Protein AF-A0A7Y2NSW2-F1 (afdb_monomer_lite)

Structure (mmCIF, N/CA/C/O backbone):
data_AF-A0A7Y2NSW2-F1
#
_entry.id   AF-A0A7Y2NSW2-F1
#
loop_
_atom_site.group_PDB
_atom_site.id
_atom_site.type_symbol
_atom_site.label_atom_id
_atom_site.label_alt_id
_atom_site.label_comp_id
_atom_site.label_asym_id
_atom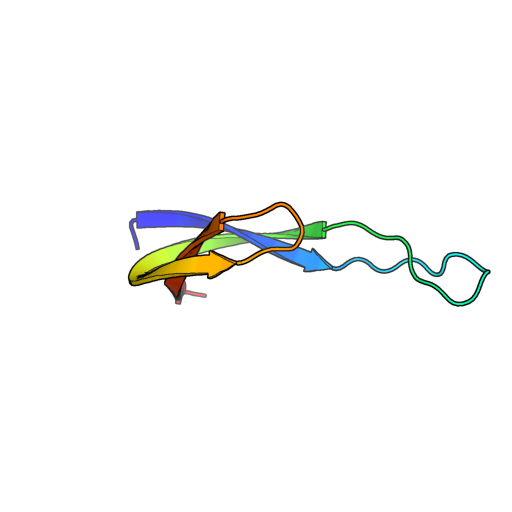_site.label_entity_id
_atom_site.label_seq_id
_atom_site.pdbx_PDB_ins_code
_atom_site.Cartn_x
_atom_site.Cartn_y
_atom_site.Cartn_z
_atom_site.occupancy
_atom_site.B_iso_or_equiv
_atom_site.auth_seq_id
_atom_site.auth_comp_id
_atom_site.auth_asym_id
_atom_site.auth_atom_id
_atom_site.pdbx_PDB_model_num
ATOM 1 N N . MET A 1 1 ? -10.322 -0.790 11.308 1.00 84.81 1 MET A N 1
ATOM 2 C CA . MET A 1 1 ? -9.685 -0.718 9.972 1.00 84.81 1 MET A CA 1
ATOM 3 C C . MET A 1 1 ? -10.326 0.407 9.192 1.00 84.81 1 MET A C 1
ATOM 5 O O . MET A 1 1 ? -11.524 0.348 8.962 1.00 84.81 1 MET A O 1
ATOM 9 N N . THR A 1 2 ? -9.567 1.451 8.873 1.00 90.12 2 THR A N 1
ATOM 10 C CA . THR A 1 2 ? -10.103 2.704 8.305 1.00 90.12 2 THR A CA 1
ATOM 11 C C . THR A 1 2 ? -9.473 3.072 6.970 1.00 90.12 2 THR A C 1
ATOM 13 O O . THR A 1 2 ? -9.923 4.013 6.325 1.00 90.12 2 THR A O 1
ATOM 16 N N . ARG A 1 3 ? -8.433 2.351 6.537 1.00 93.25 3 ARG A N 1
ATOM 17 C CA . ARG A 1 3 ? -7.699 2.654 5.308 1.00 93.25 3 ARG A CA 1
ATOM 18 C C . ARG A 1 3 ? -7.877 1.536 4.294 1.00 93.25 3 ARG A C 1
ATOM 20 O O . ARG A 1 3 ? -7.730 0.364 4.638 1.00 93.25 3 ARG A O 1
ATOM 27 N N . LYS A 1 4 ? -8.166 1.921 3.054 1.00 95.25 4 LYS A N 1
ATOM 28 C CA . LYS A 1 4 ? -8.189 1.041 1.887 1.00 95.25 4 LYS A CA 1
ATOM 29 C C . LYS A 1 4 ? -6.776 1.007 1.295 1.00 95.25 4 LYS A C 1
ATOM 31 O O . LYS A 1 4 ? -6.245 2.058 0.948 1.00 95.25 4 LYS A O 1
ATOM 36 N N . LEU A 1 5 ? -6.157 -0.168 1.250 1.00 96.12 5 LEU A N 1
ATOM 37 C CA . LEU A 1 5 ? -4.764 -0.379 0.846 1.00 96.12 5 LEU A CA 1
ATOM 38 C C . LEU A 1 5 ? -4.711 -1.325 -0.352 1.00 96.12 5 LEU A C 1
ATOM 40 O O . LEU A 1 5 ? -5.357 -2.370 -0.327 1.00 96.12 5 LEU A O 1
ATOM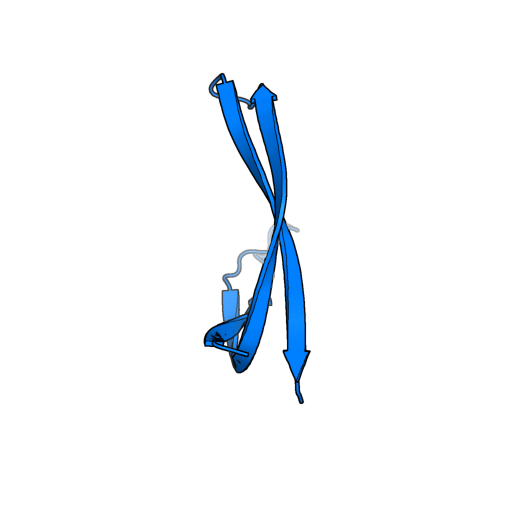 44 N N . VAL A 1 6 ? -3.931 -0.982 -1.373 1.00 96.69 6 VAL A N 1
ATOM 45 C CA . VAL A 1 6 ? -3.665 -1.876 -2.506 1.00 96.69 6 VAL A CA 1
ATOM 46 C C . VAL A 1 6 ? -2.435 -2.711 -2.172 1.00 96.69 6 VAL A C 1
ATOM 48 O O . VAL A 1 6 ? -1.400 -2.162 -1.801 1.00 96.69 6 VAL A O 1
ATOM 51 N N . LEU A 1 7 ? -2.569 -4.033 -2.253 1.00 96.06 7 LEU A N 1
ATOM 52 C CA . LEU A 1 7 ? -1.436 -4.944 -2.175 1.00 96.06 7 LEU A CA 1
ATOM 53 C C . LEU A 1 7 ? -0.888 -5.132 -3.585 1.00 96.06 7 LEU A C 1
ATOM 55 O O . LEU A 1 7 ? -1.646 -5.480 -4.486 1.00 96.06 7 LEU A O 1
ATOM 59 N N . GLU A 1 8 ? 0.410 -4.924 -3.762 1.00 97.38 8 GLU A N 1
ATOM 60 C CA . GLU A 1 8 ? 1.103 -5.123 -5.032 1.00 97.38 8 GLU A CA 1
ATOM 61 C C . GLU A 1 8 ? 2.189 -6.188 -4.868 1.00 97.38 8 GLU A C 1
ATOM 63 O O . GLU A 1 8 ? 2.813 -6.298 -3.809 1.00 97.38 8 GLU A O 1
ATOM 68 N N . ALA A 1 9 ? 2.424 -6.965 -5.920 1.00 94.94 9 ALA A N 1
ATOM 69 C CA . ALA A 1 9 ? 3.568 -7.858 -6.021 1.00 94.94 9 ALA A CA 1
ATOM 70 C C . ALA A 1 9 ? 4.597 -7.282 -6.982 1.00 94.94 9 ALA A C 1
ATOM 72 O O . ALA A 1 9 ? 4.257 -6.588 -7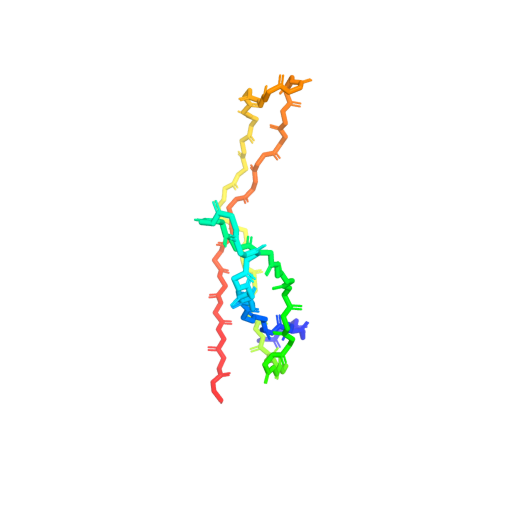.944 1.00 94.94 9 ALA A O 1
ATOM 73 N N . ARG A 1 10 ? 5.867 -7.597 -6.721 1.00 93.69 10 ARG A N 1
ATOM 74 C CA . ARG A 1 10 ? 6.934 -7.296 -7.663 1.00 93.69 10 ARG A CA 1
ATOM 75 C C . ARG A 1 10 ? 6.799 -8.242 -8.848 1.00 93.69 10 ARG A C 1
ATOM 77 O O . ARG A 1 10 ? 6.915 -9.452 -8.675 1.00 93.69 10 ARG A O 1
ATOM 84 N N . ASP A 1 11 ? 6.579 -7.676 -10.023 1.00 92.31 11 ASP A N 1
ATOM 85 C CA . ASP A 1 11 ? 6.731 -8.392 -11.278 1.00 92.31 11 ASP A CA 1
ATOM 86 C C . ASP A 1 11 ? 8.197 -8.287 -11.709 1.00 92.31 11 ASP A C 1
ATOM 88 O O . ASP A 1 11 ? 8.821 -7.228 -11.574 1.00 92.31 11 ASP A O 1
ATOM 92 N N . ALA A 1 12 ? 8.778 -9.402 -12.138 1.00 88.81 12 ALA A N 1
ATOM 93 C CA . ALA A 1 12 ? 10.175 -9.479 -12.540 1.00 88.81 12 ALA A CA 1
ATOM 94 C C . ALA A 1 12 ? 10.259 -10.172 -13.899 1.00 8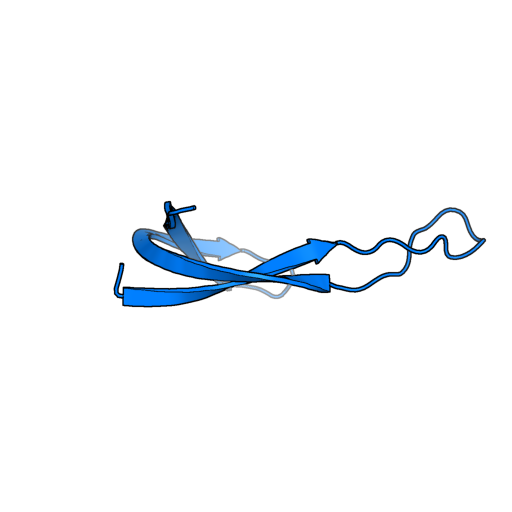8.81 12 ALA A C 1
ATOM 96 O O . 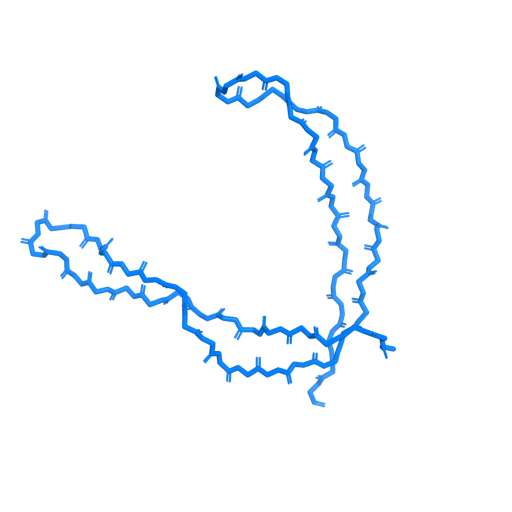ALA A 1 12 ? 10.097 -11.385 -14.011 1.00 88.81 12 ALA A O 1
ATOM 97 N N . VAL A 1 13 ? 10.539 -9.379 -14.926 1.00 88.62 13 VAL A N 1
ATOM 98 C CA . VAL A 1 13 ? 10.772 -9.809 -16.300 1.00 88.62 13 VAL A CA 1
ATOM 99 C C . VAL A 1 13 ? 12.283 -9.860 -16.535 1.00 88.62 13 VAL A C 1
ATOM 101 O O . VAL A 1 13 ? 12.967 -8.846 -16.363 1.00 88.62 13 VAL A O 1
ATOM 104 N N . PRO A 1 14 ? 12.845 -11.017 -16.917 1.00 88.12 14 PRO A N 1
ATOM 105 C CA . PRO A 1 14 ? 14.255 -11.107 -17.276 1.00 88.12 14 PRO A CA 1
ATOM 106 C C . PRO A 1 14 ? 14.590 -10.110 -18.390 1.00 88.12 14 PRO A C 1
ATOM 108 O O . PRO A 1 14 ? 13.898 -10.060 -19.404 1.00 88.12 14 PRO A O 1
ATOM 111 N N . ASP A 1 15 ? 15.651 -9.325 -18.218 1.00 86.38 15 ASP A N 1
ATOM 112 C CA . ASP A 1 15 ? 16.056 -8.308 -19.203 1.00 86.38 15 ASP A CA 1
ATOM 113 C C . ASP A 1 15 ? 16.978 -8.852 -20.311 1.00 86.38 15 ASP A C 1
ATOM 115 O O . ASP A 1 15 ? 17.390 -8.116 -21.204 1.00 86.38 15 ASP A O 1
ATOM 119 N N . GLY A 1 16 ? 17.313 -10.146 -20.261 1.00 85.19 16 GLY A N 1
ATOM 120 C CA . GLY A 1 16 ? 18.216 -10.804 -21.209 1.00 85.19 16 GLY A CA 1
ATOM 121 C C . GLY A 1 16 ? 19.709 -10.531 -20.977 1.00 85.19 16 GLY A C 1
ATOM 122 O O . GLY A 1 16 ? 20.534 -11.162 -21.633 1.00 85.19 16 GLY A O 1
ATOM 123 N N . ALA A 1 17 ? 20.073 -9.665 -20.025 1.00 89.19 17 ALA A N 1
ATOM 124 C CA . ALA A 1 17 ? 21.452 -9.324 -19.659 1.00 89.19 17 ALA A CA 1
ATOM 125 C C . ALA A 1 17 ? 21.862 -9.857 -18.270 1.00 89.19 17 ALA A C 1
ATOM 127 O O . ALA A 1 17 ? 22.944 -9.548 -17.771 1.00 89.19 17 ALA A O 1
ATOM 128 N N . GLY A 1 18 ? 21.004 -10.670 -17.645 1.00 84.12 18 GLY A N 1
ATOM 129 C CA . GLY A 1 18 ? 21.210 -11.221 -16.302 1.00 84.12 18 GLY A CA 1
ATOM 130 C C . GLY A 1 18 ? 20.585 -10.383 -15.183 1.00 84.12 18 GLY A C 1
ATOM 131 O O . GLY A 1 18 ? 20.715 -10.745 -14.014 1.00 84.12 18 GLY A O 1
ATOM 132 N N . GLY A 1 19 ? 19.891 -9.295 -15.522 1.00 86.06 19 GLY A N 1
ATOM 133 C CA . GLY A 1 19 ? 19.063 -8.532 -14.601 1.00 86.06 19 GLY A CA 1
ATOM 134 C C . GLY A 1 19 ? 17.576 -8.868 -14.731 1.00 86.06 19 GLY A C 1
ATOM 135 O O . GLY A 1 19 ? 17.141 -9.735 -15.497 1.00 86.06 19 GLY A O 1
ATOM 136 N N . SER A 1 20 ? 16.773 -8.168 -13.930 1.00 85.44 20 SER A N 1
ATOM 137 C CA . SER A 1 20 ? 15.318 -8.188 -14.052 1.00 85.44 20 SER A CA 1
ATOM 138 C C . SER A 1 20 ? 14.804 -6.760 -14.143 1.00 85.44 20 SER A C 1
ATOM 140 O O . SER A 1 20 ? 15.140 -5.897 -13.329 1.00 85.44 20 SER A O 1
ATOM 142 N N . SER A 1 21 ? 13.983 -6.528 -15.154 1.00 83.00 21 SER A N 1
ATOM 143 C CA . SER A 1 21 ? 13.182 -5.325 -15.313 1.00 83.00 21 SER A CA 1
ATOM 144 C C . SER A 1 21 ? 11.749 -5.674 -14.941 1.00 83.00 21 SER A C 1
ATOM 146 O O . SER A 1 21 ? 11.296 -6.782 -15.183 1.00 83.00 21 SER A O 1
ATOM 148 N N . GLY A 1 22 ? 11.023 -4.787 -14.282 1.00 86.06 22 GLY A N 1
ATOM 149 C CA . GLY A 1 22 ? 9.666 -5.125 -13.874 1.00 86.06 22 GLY A CA 1
ATOM 150 C C . GLY A 1 22 ? 9.122 -4.180 -12.826 1.00 86.06 22 GLY A C 1
ATOM 151 O O . GLY A 1 22 ? 9.870 -3.570 -12.050 1.00 86.06 22 GLY A O 1
ATOM 152 N N . GLY A 1 23 ? 7.808 -4.011 -12.881 1.00 91.25 23 GLY A N 1
ATOM 153 C CA . GLY A 1 23 ? 7.073 -3.057 -12.070 1.00 91.25 23 GLY A CA 1
ATOM 154 C C . GLY A 1 23 ? 6.442 -3.687 -10.837 1.00 91.25 23 GLY A C 1
ATOM 155 O O . GLY A 1 23 ? 6.770 -4.795 -10.413 1.00 91.25 23 GLY A O 1
ATOM 156 N N . TRP A 1 24 ? 5.507 -2.944 -10.265 1.00 95.12 24 TRP A N 1
ATOM 157 C CA . TRP A 1 24 ? 4.609 -3.432 -9.231 1.00 95.12 24 TRP A CA 1
ATOM 158 C C . TRP A 1 24 ? 3.241 -3.658 -9.862 1.00 95.12 24 TRP A C 1
ATOM 160 O O . TRP A 1 24 ? 2.731 -2.783 -10.562 1.00 95.12 24 TRP A O 1
ATOM 170 N N . VAL A 1 25 ? 2.682 -4.848 -9.659 1.00 95.56 25 VAL A N 1
ATOM 171 C CA . VAL A 1 25 ? 1.376 -5.236 -10.198 1.00 95.56 25 VAL A CA 1
ATOM 172 C C . VAL A 1 25 ? 0.398 -5.399 -9.035 1.00 95.56 25 VAL A C 1
ATOM 174 O O . VAL A 1 25 ? 0.723 -6.097 -8.069 1.00 95.56 25 VAL A O 1
ATOM 177 N N . PRO A 1 26 ? -0.798 -4.786 -9.092 1.00 96.12 26 PRO A N 1
ATOM 178 C CA . PRO A 1 26 ? -1.788 -4.905 -8.031 1.00 96.12 26 PRO A CA 1
ATOM 179 C C . PRO A 1 26 ? -2.347 -6.328 -7.947 1.00 96.12 26 PRO A C 1
ATOM 181 O O . PRO A 1 26 ? -2.821 -6.888 -8.930 1.00 96.12 26 PRO A O 1
ATOM 184 N N . LEU A 1 27 ? -2.334 -6.889 -6.741 1.00 95.12 27 LEU A N 1
ATOM 185 C CA . LEU A 1 27 ? -2.938 -8.178 -6.404 1.00 95.12 27 LEU A CA 1
ATOM 186 C C . LEU A 1 27 ? -4.370 -8.039 -5.888 1.00 95.12 27 LEU A C 1
ATOM 188 O O . LEU A 1 27 ? -5.182 -8.947 -6.038 1.00 95.12 27 LEU A O 1
ATOM 192 N N . GLY A 1 28 ? -4.686 -6.918 -5.243 1.00 95.50 28 GLY A N 1
ATOM 193 C CA . GLY A 1 28 ? -5.996 -6.723 -4.645 1.00 95.50 28 GLY A CA 1
ATOM 194 C C . GLY A 1 28 ? -6.040 -5.551 -3.685 1.00 95.50 28 GLY A C 1
ATOM 195 O O . GLY A 1 28 ? -5.051 -4.858 -3.453 1.00 95.50 28 GLY A O 1
ATOM 196 N N . THR A 1 29 ? -7.225 -5.312 -3.131 1.00 96.19 29 THR A N 1
ATOM 197 C CA . THR A 1 29 ? -7.442 -4.234 -2.170 1.00 96.19 29 THR A CA 1
ATOM 198 C C . THR A 1 29 ? -7.920 -4.776 -0.834 1.00 96.19 29 THR A C 1
ATOM 200 O O . THR A 1 29 ? -8.923 -5.481 -0.768 1.00 96.19 29 THR A O 1
ATOM 203 N N . HIS A 1 30 ? -7.247 -4.365 0.237 1.00 94.94 30 HIS A N 1
ATOM 204 C CA . HIS A 1 30 ? -7.539 -4.767 1.604 1.00 94.94 30 HIS A CA 1
ATOM 205 C C . HIS A 1 30 ? -7.923 -3.571 2.466 1.00 94.94 30 HIS A C 1
ATOM 207 O O . HIS A 1 30 ? -7.458 -2.446 2.272 1.00 94.94 30 HIS A O 1
ATOM 213 N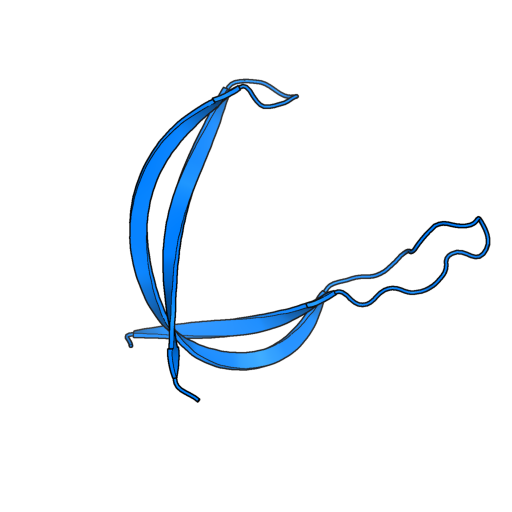 N . TRP A 1 31 ? -8.744 -3.833 3.477 1.00 95.75 31 TRP A N 1
ATOM 214 C CA . TRP A 1 31 ? -8.923 -2.897 4.575 1.00 95.75 31 TRP A CA 1
ATOM 215 C C . TRP A 1 31 ? -7.859 -3.152 5.633 1.00 95.75 31 TRP A C 1
ATOM 217 O O . TRP A 1 31 ? -7.671 -4.281 6.088 1.00 95.75 31 TRP A O 1
ATOM 227 N N . GLY A 1 32 ? -7.180 -2.082 6.032 1.00 95.88 32 GLY A N 1
ATOM 228 C CA . GLY A 1 32 ? -6.106 -2.137 7.007 1.00 95.88 32 GLY A CA 1
ATOM 229 C C . GLY A 1 32 ? -6.212 -1.068 8.085 1.00 95.88 32 GLY A C 1
ATOM 230 O O . GLY A 1 32 ? -6.906 -0.051 7.967 1.00 95.88 32 GLY A O 1
ATOM 231 N N . GLU A 1 33 ? -5.511 -1.329 9.175 1.00 96.75 33 GLU A N 1
ATOM 232 C CA . GLU A 1 33 ? -5.088 -0.333 10.144 1.00 96.75 33 GLU A CA 1
ATOM 233 C C . GLU A 1 33 ? -3.606 -0.036 9.914 1.00 96.75 33 GLU A C 1
ATOM 235 O O . GLU A 1 33 ? -2.807 -0.949 9.705 1.00 96.75 33 GLU A O 1
ATOM 240 N N . VAL A 1 34 ? -3.252 1.246 9.940 1.00 96.06 34 VAL A N 1
ATOM 241 C CA . VAL A 1 34 ? -1.873 1.712 9.794 1.00 96.06 34 VAL A CA 1
ATOM 242 C C . VAL A 1 34 ? -1.563 2.583 10.998 1.00 96.06 34 VAL A C 1
ATOM 244 O O . VAL A 1 34 ? -2.125 3.671 11.133 1.00 96.06 34 VAL A O 1
ATOM 247 N N . THR A 1 35 ? -0.673 2.106 11.861 1.00 97.06 35 THR A N 1
ATOM 248 C CA . THR A 1 35 ? -0.307 2.777 13.112 1.00 97.06 35 THR A CA 1
ATOM 249 C C . THR A 1 35 ? 1.140 3.243 13.034 1.00 97.06 35 THR A C 1
ATOM 251 O O . THR A 1 35 ? 2.028 2.481 12.649 1.00 97.06 35 THR A O 1
ATOM 254 N N . LEU A 1 36 ? 1.394 4.500 13.399 1.00 96.50 36 LEU A N 1
ATOM 255 C CA . LEU A 1 36 ? 2.748 5.037 13.518 1.00 96.50 36 LEU A CA 1
ATOM 256 C C . LEU A 1 36 ? 3.512 4.286 14.618 1.00 96.50 36 LEU A C 1
ATOM 258 O O . LEU A 1 36 ? 3.011 4.156 15.731 1.00 96.50 36 LEU A O 1
ATOM 262 N N . ARG A 1 37 ? 4.728 3.821 14.317 1.00 96.75 37 ARG A N 1
ATOM 263 C CA . ARG A 1 37 ? 5.611 3.168 15.295 1.00 96.75 37 ARG A CA 1
ATOM 264 C C . ARG A 1 37 ? 6.697 4.110 15.802 1.00 96.75 37 ARG A C 1
ATOM 266 O O . ARG A 1 37 ? 6.904 4.218 17.002 1.00 96.75 37 ARG A O 1
ATOM 273 N N . SER A 1 38 ? 7.416 4.758 14.890 1.00 96.56 38 SER A N 1
ATOM 274 C CA . SER A 1 38 ? 8.495 5.696 15.221 1.00 96.56 38 SER A CA 1
ATOM 275 C C . SER A 1 38 ? 8.865 6.557 14.015 1.00 96.56 38 SER A C 1
ATOM 277 O O . SER A 1 38 ? 8.657 6.147 12.872 1.00 96.56 38 SER A O 1
ATOM 279 N N . GLY A 1 39 ? 9.436 7.737 14.262 1.00 95.31 39 GLY A N 1
ATOM 280 C CA . GLY A 1 39 ? 9.985 8.624 13.235 1.00 95.31 39 GLY A CA 1
ATOM 281 C C . GLY A 1 39 ? 11.406 9.052 13.593 1.00 95.31 39 GLY A C 1
ATOM 282 O O . GLY A 1 39 ? 11.694 9.315 14.758 1.00 95.31 39 GLY A O 1
ATOM 283 N N . ARG A 1 40 ? 12.305 9.097 12.608 1.00 95.50 40 ARG A N 1
ATOM 284 C CA . ARG A 1 40 ? 13.691 9.551 12.785 1.00 95.50 40 ARG A CA 1
ATOM 285 C C . ARG A 1 40 ? 14.213 10.189 11.499 1.00 95.50 40 ARG A C 1
ATOM 287 O O . ARG A 1 40 ? 13.779 9.843 10.405 1.00 95.50 40 ARG A O 1
ATOM 294 N N . GLN A 1 41 ? 15.176 11.091 11.631 1.00 95.50 41 GLN A N 1
ATOM 295 C CA . GLN A 1 41 ? 16.001 11.556 10.519 1.00 95.50 41 GLN A CA 1
ATOM 296 C C . GLN A 1 41 ? 17.167 10.588 10.256 1.00 95.50 41 GLN A C 1
ATOM 298 O O . GLN A 1 41 ? 17.845 10.130 11.177 1.00 95.50 41 GLN A O 1
ATOM 303 N N . GLU A 1 42 ? 17.408 10.275 8.990 1.00 95.06 42 GLU A N 1
ATOM 304 C CA . GLU A 1 42 ? 18.521 9.449 8.526 1.00 95.06 42 GLU A CA 1
ATOM 305 C C . GLU A 1 42 ? 19.303 10.180 7.435 1.00 95.06 42 GLU A C 1
ATOM 307 O O . GLU A 1 42 ? 18.755 11.010 6.712 1.00 95.06 42 GLU A O 1
ATOM 312 N N . ARG A 1 43 ? 20.585 9.845 7.280 1.00 93.62 43 ARG A N 1
ATOM 313 C CA . ARG A 1 43 ? 21.388 10.307 6.146 1.00 93.62 43 ARG A CA 1
ATOM 314 C C . ARG A 1 43 ? 21.169 9.350 4.973 1.00 93.62 43 ARG A C 1
ATOM 316 O O . ARG A 1 43 ? 21.515 8.178 5.077 1.00 93.62 43 ARG A O 1
ATOM 323 N N . GLY A 1 44 ? 20.542 9.825 3.902 1.00 91.06 44 GLY A N 1
ATOM 324 C CA . GLY A 1 44 ? 20.448 9.136 2.614 1.00 91.06 44 GLY A CA 1
ATOM 325 C C . GLY A 1 44 ? 21.548 9.586 1.650 1.00 91.06 44 GLY A C 1
ATOM 326 O O . GLY A 1 44 ? 22.318 10.494 1.964 1.00 91.06 44 GLY A O 1
ATOM 327 N N . GLU A 1 45 ? 21.598 8.976 0.465 1.00 90.00 45 GLU A N 1
ATOM 328 C CA . GLU A 1 45 ? 22.598 9.297 -0.570 1.00 90.00 45 GLU A CA 1
ATOM 329 C C . GLU A 1 45 ? 22.582 10.777 -0.975 1.00 90.00 45 GLU A C 1
ATOM 331 O O . GLU A 1 45 ? 23.636 11.386 -1.120 1.00 90.00 45 GLU A O 1
ATOM 336 N N . ALA A 1 46 ? 21.395 11.384 -1.068 1.00 92.06 46 ALA A N 1
ATOM 337 C CA . ALA A 1 46 ? 21.225 12.787 -1.449 1.00 92.06 46 ALA A CA 1
ATOM 338 C C . ALA A 1 46 ? 21.175 13.775 -0.260 1.00 92.06 46 ALA A C 1
ATOM 340 O O . ALA A 1 46 ? 20.898 14.954 -0.460 1.00 92.06 46 ALA A O 1
ATOM 341 N N . GLY A 1 47 ? 21.411 13.325 0.981 1.00 94.69 47 GLY A N 1
ATOM 342 C CA . GLY A 1 47 ? 21.358 14.176 2.178 1.00 94.69 47 GLY A CA 1
ATOM 343 C C . GLY A 1 47 ? 20.391 13.687 3.260 1.00 94.69 47 GLY A C 1
ATOM 344 O O . GLY A 1 47 ? 20.061 12.503 3.337 1.00 94.69 47 GLY A O 1
ATOM 345 N N . ALA A 1 48 ? 19.974 14.585 4.155 1.00 94.75 48 ALA A N 1
ATOM 346 C CA . ALA A 1 48 ? 19.085 14.237 5.264 1.00 94.75 48 ALA A CA 1
ATOM 347 C C . ALA A 1 48 ? 17.674 13.884 4.761 1.00 94.75 48 ALA A C 1
ATOM 349 O O . ALA A 1 48 ? 17.076 14.626 3.985 1.00 94.75 48 ALA A O 1
ATOM 350 N N . ARG A 1 49 ? 17.125 12.759 5.231 1.00 95.62 49 ARG A N 1
ATOM 351 C CA . ARG A 1 49 ? 15.770 12.287 4.919 1.00 95.62 49 ARG A CA 1
ATOM 352 C C . ARG A 1 49 ? 15.013 11.919 6.190 1.00 95.62 49 ARG A C 1
ATOM 354 O O . ARG A 1 49 ? 15.584 11.368 7.130 1.00 95.62 49 ARG A O 1
ATOM 361 N N . SER A 1 50 ? 13.708 12.160 6.202 1.00 94.75 50 SER A N 1
ATOM 362 C CA . SER A 1 50 ? 12.824 11.657 7.256 1.00 94.75 50 SER A CA 1
ATOM 363 C C . SER A 1 50 ? 12.421 10.219 6.954 1.00 94.75 50 SER A C 1
ATOM 365 O O . SER A 1 50 ? 11.977 9.915 5.849 1.00 94.75 50 SER A O 1
ATOM 367 N N . ARG A 1 51 ? 12.531 9.334 7.943 1.00 95.12 51 ARG A N 1
ATOM 368 C CA . ARG A 1 51 ? 12.047 7.956 7.871 1.00 95.12 51 ARG A CA 1
ATOM 369 C C . ARG A 1 51 ? 11.027 7.702 8.965 1.00 95.12 51 ARG A C 1
ATOM 371 O O . ARG A 1 51 ? 11.248 8.033 10.129 1.00 95.12 51 ARG A O 1
ATOM 378 N N . VAL A 1 52 ? 9.931 7.056 8.583 1.00 97.25 52 VAL A N 1
ATOM 379 C CA . VAL A 1 52 ? 8.839 6.703 9.485 1.00 97.25 52 VAL A CA 1
ATOM 380 C C . VAL A 1 52 ? 8.570 5.207 9.398 1.00 97.25 52 VAL A C 1
ATOM 382 O O . VAL A 1 52 ? 8.442 4.651 8.311 1.00 97.25 52 VAL A O 1
ATOM 385 N N . SER A 1 53 ? 8.515 4.545 10.550 1.00 96.50 53 SER A N 1
ATOM 386 C CA . SER A 1 53 ? 8.090 3.152 10.664 1.00 96.50 53 SER A CA 1
ATOM 387 C C . SER A 1 53 ? 6.599 3.094 10.972 1.00 96.50 53 SER A C 1
ATOM 389 O O . SER A 1 53 ? 6.138 3.769 11.893 1.00 96.50 53 SER A O 1
ATOM 391 N N . TYR A 1 54 ? 5.876 2.229 10.266 1.00 97.19 54 TYR A N 1
ATOM 392 C CA . TYR A 1 54 ? 4.469 1.929 10.524 1.00 97.19 54 TYR A CA 1
ATOM 393 C C . TYR A 1 54 ? 4.290 0.444 10.838 1.00 97.19 54 TYR A C 1
ATOM 395 O O . TYR A 1 54 ? 5.035 -0.396 10.339 1.00 97.19 54 TYR A O 1
ATOM 403 N N . VAL A 1 55 ? 3.285 0.126 11.649 1.00 97.69 55 VAL A N 1
ATOM 404 C CA . VAL A 1 55 ? 2.734 -1.226 11.780 1.00 97.69 55 VAL A CA 1
ATOM 405 C C . VAL A 1 55 ? 1.448 -1.267 10.967 1.00 97.69 55 VAL A C 1
ATOM 407 O O . VAL A 1 55 ? 0.555 -0.448 11.186 1.00 97.69 55 VAL A O 1
ATOM 410 N N . VAL A 1 56 ? 1.363 -2.208 10.028 1.00 96.88 56 VAL A N 1
ATOM 411 C CA . VAL A 1 56 ? 0.193 -2.392 9.164 1.00 96.88 56 VAL A CA 1
ATOM 412 C C . VAL A 1 56 ? -0.468 -3.717 9.516 1.00 96.88 56 VAL A C 1
ATOM 414 O O . VAL A 1 56 ? 0.171 -4.764 9.460 1.00 96.88 56 VAL A O 1
ATOM 417 N N . ARG A 1 57 ? -1.746 -3.670 9.896 1.00 96.81 57 ARG A N 1
ATOM 418 C CA . ARG A 1 57 ? -2.570 -4.851 10.189 1.00 96.81 57 ARG A CA 1
ATOM 419 C C . ARG A 1 57 ? -3.703 -4.922 9.180 1.00 96.81 57 ARG A C 1
ATOM 421 O O . ARG A 1 57 ? -4.443 -3.952 9.026 1.00 96.81 57 ARG A O 1
ATOM 428 N N . VAL A 1 58 ? -3.847 -6.059 8.513 1.00 95.38 58 VAL A N 1
ATOM 429 C CA . VAL A 1 58 ? -4.884 -6.312 7.501 1.00 95.38 58 VAL A CA 1
ATOM 430 C C . VAL A 1 58 ? -5.796 -7.447 7.955 1.00 95.38 58 VAL A C 1
ATOM 432 O O . VAL A 1 58 ? -5.398 -8.262 8.786 1.00 95.38 58 VAL A O 1
ATOM 435 N N . ARG A 1 59 ? -7.022 -7.485 7.428 1.00 86.88 59 ARG A N 1
ATOM 436 C CA . ARG A 1 59 ? -7.905 -8.656 7.527 1.00 86.88 59 ARG A CA 1
ATOM 437 C C . ARG A 1 59 ? -8.020 -9.311 6.157 1.00 86.88 59 ARG A C 1
ATOM 439 O O . ARG A 1 59 ? -7.995 -8.595 5.150 1.00 86.88 59 ARG A O 1
ATOM 446 N N . ALA A 1 60 ? -8.135 -10.634 6.164 1.00 67.81 60 ALA A N 1
ATOM 447 C CA . ALA A 1 60 ? -8.537 -11.419 5.004 1.00 67.81 60 ALA A CA 1
ATOM 448 C C . ALA A 1 60 ? -10.039 -11.245 4.747 1.00 67.81 60 ALA A C 1
ATOM 450 O O . ALA A 1 60 ? -10.787 -11.093 5.743 1.00 67.81 60 ALA A O 1
#

Foldseek 3Di:
DPDKDWDWDWDWPDPVPRGTDTDTHTPDIWDKDKAWDDKDWDQDPVGIDIDTDIDIDTDD

Sequence (60 aa):
MTRKLVLEARDAVPDGAGGSSGGWVPLGTHWGEVTLRSGRQERGEAGARSRVSYVVRVRA

Secondary structure (DSSP, 8-state):
--EEEEEEEE--EE-SSSSEE--EEEEEEEEEEEEEEEEEEEEETTEEEEEEEEEEEE--

Radius of gyration: 16.37 Å; chains: 1; bounding box: 33×26×36 Å

pLDDT: mean 92.8, std 5.2, range [67.81, 97.69]